Protein AF-A0A975LIU3-F1 (afdb_monomer_lite)

Radius of gyration: 13.93 Å; chains: 1; bounding box: 36×27×40 Å

Foldseek 3Di:
DKEWEAADPVSPDTWIKDDDVVCVVCVVVLVVVLVVQQPPQVDDDPQFDDDPNGGDDGDDHCVSVQVCCCVPVCVVPPDGMDTDHPDDDDVVGHYDYD

Sequence (98 aa):
MVINVFFDELFEDADVIDIPESVWEEIENIKATFFKWLFNKKIIHKYWVTIDGEKKYCSYRAEAFVYWLNNFYLLNNNKKAICLDAEKIDYSRPKINF

pLDDT: mean 94.77, std 4.54, range [78.31, 98.5]

Secondary structure (DSSP, 8-state):
-EEEEE-SSSS-SEEEEE--HHHHHTHHHHHHHHHHHHT-TTS--TTEEEETTEEEEE---HHHHHHHIIIIISTT-SS--EE-TTPPP-TTS-EEE-

Structure (mmCIF, N/CA/C/O backbone):
data_AF-A0A975LIU3-F1
#
_entry.id   AF-A0A975LIU3-F1
#
loop_
_atom_site.group_PDB
_atom_site.id
_atom_site.type_symbol
_atom_site.label_atom_id
_atom_site.label_alt_id
_atom_site.label_comp_id
_atom_site.label_asym_id
_atom_site.label_entity_id
_atom_site.label_seq_id
_atom_site.pdbx_PDB_ins_code
_atom_site.Cartn_x
_atom_site.Cartn_y
_atom_site.Cartn_z
_atom_site.occupancy
_atom_site.B_iso_or_equiv
_atom_site.auth_seq_id
_atom_site.auth_comp_id
_atom_site.auth_asym_id
_atom_site.auth_atom_id
_atom_site.pdbx_PDB_model_num
ATOM 1 N N . MET A 1 1 ? 8.081 -3.037 -12.151 1.00 94.62 1 MET A N 1
ATOM 2 C CA . MET A 1 1 ? 9.383 -2.909 -11.484 1.00 94.62 1 MET A CA 1
ATOM 3 C C . MET A 1 1 ? 9.260 -3.414 -10.065 1.00 94.62 1 MET A C 1
ATOM 5 O O . MET A 1 1 ? 8.294 -3.090 -9.382 1.00 94.62 1 MET A O 1
ATOM 9 N N . VAL A 1 2 ? 10.245 -4.199 -9.642 1.00 97.00 2 VAL A N 1
ATOM 10 C CA . VAL A 1 2 ? 10.249 -4.839 -8.328 1.00 97.00 2 VAL A CA 1
ATOM 11 C C . VAL A 1 2 ? 10.940 -3.933 -7.316 1.00 97.00 2 VAL A C 1
ATOM 13 O O . VAL A 1 2 ? 12.036 -3.438 -7.580 1.00 97.00 2 VAL A O 1
ATOM 16 N N . ILE A 1 3 ? 10.296 -3.726 -6.172 1.00 96.75 3 ILE A N 1
ATOM 17 C CA . ILE A 1 3 ? 10.772 -2.865 -5.086 1.00 96.75 3 ILE A CA 1
ATOM 18 C C . ILE A 1 3 ? 10.612 -3.557 -3.732 1.00 96.75 3 ILE A C 1
ATOM 20 O O . ILE A 1 3 ? 9.772 -4.446 -3.576 1.00 96.75 3 ILE A O 1
ATOM 24 N N . ASN A 1 4 ? 11.390 -3.105 -2.750 1.00 96.12 4 ASN A N 1
ATOM 25 C CA . ASN A 1 4 ? 11.261 -3.542 -1.361 1.00 96.12 4 ASN A CA 1
ATOM 26 C C . ASN A 1 4 ? 10.487 -2.488 -0.554 1.00 96.12 4 ASN A C 1
ATOM 28 O O . ASN A 1 4 ? 10.814 -1.298 -0.611 1.00 96.12 4 ASN A O 1
ATOM 32 N N . VAL A 1 5 ? 9.488 -2.927 0.209 1.00 95.88 5 VAL A N 1
ATOM 33 C CA . VAL A 1 5 ? 8.689 -2.103 1.124 1.00 95.88 5 VAL A CA 1
ATOM 34 C C . VAL A 1 5 ? 9.087 -2.456 2.548 1.00 95.88 5 VAL A C 1
ATOM 36 O O . VAL A 1 5 ? 8.766 -3.546 3.010 1.00 95.88 5 VAL A O 1
ATOM 39 N N . PHE A 1 6 ? 9.789 -1.553 3.223 1.00 94.62 6 PHE A N 1
ATOM 40 C CA . PHE A 1 6 ? 10.254 -1.738 4.597 1.00 94.62 6 PHE A CA 1
ATOM 41 C C . PHE A 1 6 ? 9.293 -1.101 5.602 1.00 94.62 6 PHE A C 1
ATOM 43 O O . PHE A 1 6 ? 8.710 -0.051 5.319 1.00 94.62 6 PHE A O 1
ATOM 50 N N . PHE A 1 7 ? 9.171 -1.720 6.776 1.00 88.75 7 PHE A N 1
ATOM 51 C CA . PHE A 1 7 ? 8.261 -1.294 7.854 1.00 88.75 7 PHE A CA 1
ATOM 52 C C . PHE A 1 7 ? 8.984 -0.865 9.135 1.00 88.75 7 PHE A C 1
ATOM 54 O O . PHE A 1 7 ? 8.343 -0.484 10.115 1.00 88.75 7 PHE A O 1
ATOM 61 N N . ASP A 1 8 ? 10.311 -0.953 9.146 1.00 84.31 8 ASP A N 1
ATOM 62 C CA . ASP A 1 8 ? 11.150 -0.580 10.273 1.00 84.31 8 ASP A CA 1
ATOM 63 C C . ASP A 1 8 ? 12.349 0.270 9.821 1.00 84.31 8 ASP A C 1
ATOM 65 O O . ASP A 1 8 ? 12.671 0.383 8.634 1.00 84.31 8 ASP A O 1
ATOM 69 N N . GLU A 1 9 ? 13.009 0.905 10.791 1.00 78.31 9 GLU A N 1
ATOM 70 C CA . GLU A 1 9 ? 14.209 1.714 10.546 1.00 78.31 9 GLU A CA 1
ATOM 71 C C . GLU A 1 9 ? 15.479 0.864 10.363 1.00 78.31 9 GLU A C 1
ATOM 73 O O . GLU A 1 9 ? 16.501 1.376 9.901 1.00 78.31 9 GLU A O 1
ATOM 78 N N . LEU A 1 10 ? 15.429 -0.424 10.725 1.00 81.06 10 LEU A N 1
ATOM 79 C CA . LEU A 1 10 ? 16.571 -1.344 10.690 1.00 81.06 10 LEU A CA 1
ATOM 80 C C . LEU A 1 10 ? 16.693 -2.097 9.356 1.00 81.06 10 LEU A C 1
ATOM 82 O O . LEU A 1 10 ? 17.716 -2.729 9.102 1.00 81.06 10 LEU A O 1
ATOM 86 N N . PHE A 1 11 ? 15.704 -1.961 8.473 1.00 80.50 11 PHE A N 1
ATOM 87 C CA . PHE A 1 11 ? 15.578 -2.664 7.201 1.00 80.50 11 PHE A CA 1
ATOM 88 C C . PHE A 1 11 ? 15.613 -4.199 7.350 1.00 80.50 11 PHE A C 1
ATOM 90 O O . PHE A 1 11 ? 16.154 -4.900 6.484 1.00 80.50 11 PHE A O 1
ATOM 97 N N . GLU A 1 12 ? 15.053 -4.713 8.450 1.00 82.19 12 GLU A N 1
ATOM 98 C CA . GLU A 1 12 ? 15.020 -6.148 8.772 1.00 82.19 12 GLU A CA 1
ATOM 99 C C . GLU A 1 12 ? 13.721 -6.810 8.303 1.00 82.19 12 GLU A C 1
ATOM 101 O O . GLU A 1 12 ? 13.755 -7.953 7.842 1.00 82.19 12 GLU A O 1
ATOM 106 N N . ASP A 1 13 ? 12.599 -6.085 8.356 1.00 87.00 13 ASP A N 1
ATOM 107 C CA . ASP A 1 13 ? 11.301 -6.555 7.877 1.00 87.00 13 ASP A CA 1
ATOM 108 C C . ASP A 1 13 ? 10.850 -5.807 6.613 1.00 87.00 13 ASP A C 1
ATOM 110 O O . ASP A 1 13 ? 10.608 -4.592 6.620 1.00 87.00 13 ASP A O 1
ATOM 114 N N 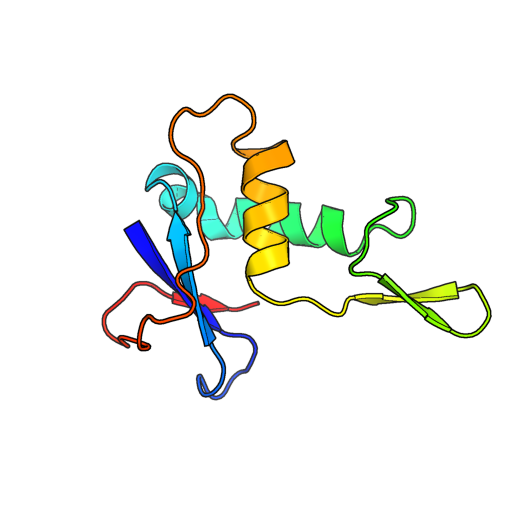. ALA A 1 14 ? 10.727 -6.549 5.510 1.00 93.06 14 ALA A N 1
ATOM 115 C CA . ALA A 1 14 ? 10.267 -6.014 4.240 1.00 93.06 14 ALA A CA 1
ATOM 116 C C . ALA A 1 14 ? 9.412 -7.007 3.464 1.00 93.06 14 ALA A C 1
ATOM 118 O O . ALA A 1 14 ? 9.678 -8.209 3.448 1.00 93.06 14 ALA A O 1
ATOM 119 N N . ASP A 1 15 ? 8.459 -6.461 2.721 1.00 96.12 15 ASP A N 1
ATOM 120 C CA . ASP A 1 15 ? 7.757 -7.184 1.670 1.00 96.12 15 ASP A CA 1
ATOM 121 C C . ASP A 1 15 ? 8.319 -6.778 0.304 1.00 96.12 15 ASP A C 1
ATOM 123 O O . ASP A 1 15 ? 8.780 -5.649 0.103 1.00 96.12 15 ASP A O 1
ATOM 127 N N . VAL A 1 16 ? 8.235 -7.681 -0.668 1.00 96.94 16 VAL A N 1
ATOM 128 C CA . VAL A 1 16 ? 8.617 -7.397 -2.052 1.00 96.94 16 VAL A CA 1
ATOM 129 C C . VAL A 1 16 ? 7.359 -7.251 -2.897 1.00 96.94 16 VAL A C 1
ATOM 131 O O . VAL A 1 16 ? 6.481 -8.114 -2.871 1.00 96.94 16 VAL A O 1
ATOM 134 N N . ILE A 1 17 ? 7.267 -6.166 -3.668 1.00 97.75 17 ILE A N 1
ATOM 135 C CA . ILE A 1 17 ? 6.136 -5.926 -4.573 1.00 97.75 17 ILE A CA 1
ATOM 136 C C . ILE A 1 17 ? 6.616 -5.580 -5.981 1.00 97.75 17 ILE A C 1
ATOM 138 O O . ILE A 1 17 ? 7.664 -4.958 -6.159 1.00 97.75 17 ILE A O 1
ATOM 142 N N . ASP A 1 18 ? 5.827 -5.953 -6.986 1.00 97.81 18 ASP A N 1
ATOM 143 C CA . ASP A 1 18 ? 5.972 -5.471 -8.361 1.00 97.81 18 ASP A CA 1
ATOM 144 C C . ASP A 1 18 ? 4.919 -4.394 -8.635 1.00 97.81 18 ASP A C 1
ATOM 146 O O . ASP A 1 18 ? 3.726 -4.602 -8.401 1.00 97.81 18 ASP A O 1
ATOM 150 N N . ILE A 1 19 ? 5.360 -3.232 -9.115 1.00 97.75 19 ILE A N 1
ATOM 151 C CA . ILE A 1 19 ? 4.513 -2.074 -9.424 1.00 97.75 19 ILE A CA 1
ATOM 152 C C . ILE A 1 19 ? 4.785 -1.545 -10.840 1.00 97.75 19 ILE A C 1
ATOM 154 O O . ILE A 1 19 ? 5.901 -1.669 -11.349 1.00 97.75 19 ILE A O 1
ATOM 158 N N . PRO A 1 20 ? 3.815 -0.899 -11.510 1.00 97.44 20 PRO A N 1
ATOM 159 C CA . PRO A 1 20 ? 4.098 -0.139 -12.728 1.00 97.44 20 PRO A CA 1
ATOM 160 C C . PRO A 1 20 ? 5.152 0.955 -12.479 1.00 97.44 20 PRO A C 1
ATOM 162 O O . PRO A 1 20 ? 5.116 1.606 -11.441 1.00 97.44 20 PRO A O 1
ATOM 165 N N . GLU A 1 21 ? 6.050 1.209 -13.435 1.00 96.06 21 GLU A N 1
ATOM 166 C CA . GLU A 1 21 ? 7.087 2.257 -13.303 1.00 96.06 21 GLU A CA 1
ATOM 167 C C . GLU A 1 21 ? 6.495 3.651 -13.056 1.00 96.06 21 GLU A C 1
ATOM 169 O O . GLU A 1 21 ? 7.022 4.405 -12.248 1.00 96.06 21 GLU A O 1
ATOM 174 N N . SER A 1 22 ? 5.326 3.948 -13.630 1.00 95.19 22 SER A N 1
ATOM 175 C CA . SER A 1 22 ? 4.601 5.201 -13.379 1.00 95.19 22 SER A CA 1
ATOM 176 C C . SER A 1 22 ? 4.207 5.397 -11.908 1.00 95.19 22 SER A C 1
ATOM 178 O O . SER A 1 22 ? 4.022 6.519 -11.461 1.00 95.19 22 SER A O 1
ATOM 180 N N . VAL A 1 23 ? 4.053 4.311 -11.138 1.00 97.25 23 VAL A N 1
ATOM 181 C CA . VAL A 1 23 ? 3.825 4.400 -9.685 1.00 97.25 23 VAL A CA 1
ATOM 182 C C . VAL A 1 23 ? 5.113 4.806 -8.971 1.00 97.25 23 VAL A C 1
ATOM 184 O O . VAL A 1 23 ? 5.060 5.532 -7.986 1.00 97.25 23 VAL A O 1
ATOM 187 N N . TRP A 1 24 ? 6.272 4.358 -9.455 1.00 97.19 24 TRP A N 1
ATOM 188 C CA . TRP A 1 24 ? 7.559 4.699 -8.857 1.00 97.19 24 TRP A CA 1
ATOM 189 C C . TRP A 1 24 ? 7.930 6.169 -9.060 1.00 97.19 24 TRP A C 1
ATOM 191 O O . TRP A 1 24 ? 8.402 6.818 -8.130 1.00 97.19 24 TRP A O 1
ATOM 201 N N . GLU A 1 25 ? 7.653 6.710 -10.246 1.00 96.12 25 GLU A N 1
ATOM 202 C CA . GLU A 1 25 ? 7.912 8.116 -10.582 1.00 96.12 25 GLU A CA 1
ATOM 203 C C . GLU A 1 25 ? 7.217 9.101 -9.622 1.00 96.12 25 GLU A C 1
ATOM 205 O O . GLU A 1 25 ? 7.749 10.174 -9.343 1.00 96.12 25 GLU A O 1
ATOM 210 N N . GLU A 1 26 ? 6.069 8.715 -9.055 1.00 96.31 26 GLU A N 1
ATOM 211 C CA . GLU A 1 26 ? 5.280 9.531 -8.122 1.00 96.31 26 GLU A CA 1
ATOM 212 C C . GLU A 1 26 ? 5.137 8.898 -6.724 1.00 96.31 26 GLU A C 1
ATOM 214 O O . GLU A 1 26 ? 4.226 9.245 -5.962 1.00 96.31 26 GLU A O 1
ATOM 219 N N . ILE A 1 27 ? 6.027 7.967 -6.361 1.00 96.88 27 ILE A N 1
ATOM 220 C CA . ILE A 1 27 ? 5.815 7.051 -5.230 1.00 96.88 27 ILE A CA 1
ATOM 221 C C . ILE A 1 27 ? 5.546 7.758 -3.898 1.00 96.88 27 ILE A C 1
ATOM 223 O O . ILE A 1 27 ? 4.669 7.335 -3.148 1.00 96.88 27 ILE A O 1
ATOM 227 N N . GLU A 1 28 ? 6.231 8.867 -3.613 1.00 96.62 28 GLU A N 1
ATOM 228 C CA . GLU A 1 28 ? 6.056 9.614 -2.362 1.00 96.62 28 GLU A CA 1
ATOM 229 C C . GLU A 1 28 ? 4.673 10.278 -2.266 1.00 96.62 28 GLU A C 1
ATOM 231 O O . GLU A 1 28 ? 4.02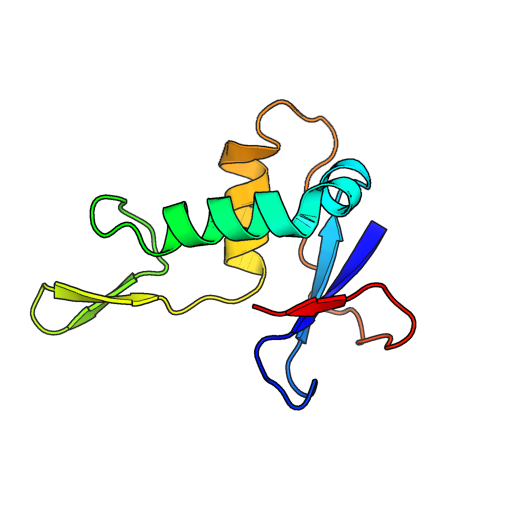5 10.235 -1.215 1.00 96.62 28 GLU A O 1
ATOM 236 N N . ASN A 1 29 ? 4.162 10.818 -3.378 1.00 97.44 29 ASN A N 1
ATOM 237 C CA . ASN A 1 29 ? 2.821 11.404 -3.434 1.00 97.44 29 ASN A CA 1
ATOM 238 C C . ASN A 1 29 ? 1.747 10.321 -3.295 1.00 97.44 29 ASN A C 1
ATOM 240 O O . ASN A 1 29 ? 0.794 10.467 -2.522 1.00 97.44 29 ASN A O 1
ATOM 244 N N . ILE A 1 30 ? 1.928 9.208 -4.006 1.00 97.88 30 ILE A N 1
ATOM 245 C CA . ILE A 1 30 ? 1.027 8.057 -3.967 1.00 97.88 30 ILE A CA 1
ATOM 246 C C . ILE A 1 30 ? 0.983 7.470 -2.551 1.00 97.88 30 ILE A C 1
ATOM 248 O O . ILE A 1 30 ? -0.105 7.296 -1.997 1.00 97.88 30 ILE A O 1
ATOM 252 N N . LYS A 1 31 ? 2.141 7.262 -1.916 1.00 97.69 31 LYS A N 1
ATOM 253 C CA . LYS A 1 31 ? 2.261 6.815 -0.520 1.00 97.69 31 LYS A CA 1
ATOM 254 C C . LYS A 1 31 ? 1.502 7.738 0.435 1.00 97.69 31 LYS A C 1
ATOM 256 O O . LYS A 1 31 ? 0.718 7.267 1.259 1.00 97.69 31 LYS A O 1
ATOM 261 N N . ALA A 1 32 ? 1.645 9.056 0.289 1.00 97.94 32 ALA A N 1
ATOM 262 C CA . ALA A 1 32 ? 0.904 10.011 1.111 1.00 97.94 32 ALA A CA 1
ATOM 263 C C . ALA A 1 32 ? -0.623 9.892 0.926 1.00 97.94 32 ALA A C 1
ATOM 265 O O . ALA A 1 32 ? -1.379 9.986 1.897 1.00 97.94 32 ALA A O 1
ATOM 266 N N . THR A 1 33 ? -1.105 9.668 -0.301 1.00 98.25 33 THR A N 1
ATOM 267 C CA . THR A 1 33 ? -2.543 9.454 -0.557 1.00 98.25 33 THR A CA 1
ATOM 268 C C . THR A 1 33 ? -3.054 8.115 -0.029 1.00 98.25 33 THR A C 1
ATOM 270 O O . THR A 1 33 ? -4.157 8.066 0.519 1.00 98.25 33 THR A O 1
ATOM 273 N N . PHE A 1 34 ? -2.236 7.064 -0.100 1.00 98.31 34 PHE A N 1
ATOM 274 C CA . PHE A 1 34 ? -2.519 5.777 0.522 1.00 98.31 34 PHE A CA 1
ATOM 275 C C . PHE A 1 34 ? -2.686 5.920 2.037 1.00 98.31 34 PHE A C 1
ATOM 277 O O . PHE A 1 34 ? -3.709 5.498 2.571 1.00 98.31 34 PHE A O 1
ATOM 284 N N . PHE A 1 35 ? -1.764 6.589 2.734 1.00 98.12 35 PHE A N 1
ATOM 285 C CA . PHE A 1 35 ? -1.887 6.778 4.182 1.00 98.12 35 PHE A CA 1
ATOM 286 C C . PHE A 1 35 ? -3.081 7.647 4.577 1.00 98.12 35 PHE A C 1
ATOM 288 O O . PHE A 1 35 ? -3.754 7.358 5.568 1.00 98.12 35 PHE A O 1
ATOM 295 N N . LYS A 1 36 ? -3.418 8.666 3.775 1.00 98.31 36 LYS A N 1
ATOM 296 C CA . LYS A 1 36 ? -4.661 9.432 3.964 1.00 98.31 36 LYS A CA 1
ATOM 297 C C . LYS A 1 36 ? -5.898 8.545 3.852 1.00 98.31 36 LYS A C 1
ATOM 299 O O . LYS A 1 36 ? -6.846 8.758 4.599 1.00 98.31 36 LYS A O 1
ATOM 304 N N . TRP A 1 37 ? -5.908 7.574 2.940 1.00 98.31 37 TRP A N 1
ATOM 305 C CA . TRP A 1 37 ? -6.991 6.597 2.836 1.00 98.31 37 TRP A CA 1
ATOM 306 C C . TRP A 1 37 ? -6.994 5.629 4.029 1.00 98.31 37 TRP A C 1
ATOM 308 O O . TRP A 1 37 ? -8.025 5.484 4.684 1.00 98.31 37 TRP A O 1
ATOM 318 N N . LEU A 1 38 ? -5.840 5.041 4.353 1.00 98.31 38 LEU A N 1
ATOM 319 C CA . LEU A 1 38 ? -5.682 4.011 5.382 1.00 98.31 38 LEU A CA 1
ATOM 320 C C . LEU A 1 38 ? -6.048 4.514 6.784 1.00 98.31 38 LEU A C 1
ATOM 322 O O . LEU A 1 38 ? -6.672 3.800 7.560 1.00 98.31 38 LEU A O 1
ATOM 326 N N . PHE A 1 39 ? -5.681 5.752 7.123 1.00 97.62 39 PHE A N 1
ATOM 327 C CA . PHE A 1 39 ? -5.930 6.318 8.453 1.00 97.62 39 PHE A CA 1
ATOM 328 C C . PHE A 1 39 ? -7.197 7.178 8.533 1.00 97.62 39 PHE A C 1
ATOM 330 O O . PHE A 1 39 ? -7.498 7.765 9.577 1.00 97.62 39 PHE A O 1
ATOM 337 N N . ASN A 1 40 ? -8.008 7.224 7.473 1.00 97.69 40 ASN A N 1
ATOM 338 C CA . ASN A 1 40 ? -9.296 7.901 7.523 1.00 97.69 40 ASN A CA 1
ATOM 339 C C . ASN A 1 40 ? -10.330 7.051 8.273 1.00 97.69 40 ASN A C 1
ATOM 341 O O . ASN A 1 40 ? -10.903 6.105 7.733 1.00 97.69 40 ASN A O 1
ATOM 345 N N . LYS A 1 41 ? -10.649 7.447 9.512 1.00 96.38 41 LYS A N 1
ATOM 346 C CA . LYS A 1 41 ? -11.624 6.748 10.370 1.00 96.38 41 LYS A CA 1
ATOM 347 C C . LYS A 1 41 ? -13.031 6.632 9.764 1.00 96.38 41 LYS A C 1
ATOM 349 O O . LYS A 1 41 ? -13.795 5.774 10.206 1.00 96.38 41 LYS A O 1
ATOM 354 N N . LYS A 1 42 ? -13.383 7.436 8.753 1.00 96.69 42 LYS A N 1
ATOM 355 C CA . LYS A 1 42 ? -14.668 7.329 8.037 1.00 96.69 42 LYS A CA 1
ATOM 356 C C . LYS A 1 42 ? -14.692 6.176 7.030 1.00 96.69 42 LYS A C 1
ATOM 358 O O . LYS A 1 42 ? -15.769 5.699 6.695 1.00 96.69 42 LYS A O 1
ATOM 363 N N . ILE A 1 43 ? -13.532 5.713 6.564 1.00 95.88 43 ILE A N 1
ATOM 364 C CA . ILE A 1 43 ? -13.433 4.624 5.588 1.00 95.88 43 ILE A CA 1
ATOM 365 C C . ILE A 1 43 ? -13.521 3.280 6.308 1.00 95.88 43 ILE A C 1
ATOM 367 O O . ILE A 1 43 ? -12.910 3.071 7.358 1.00 95.88 43 ILE A O 1
ATOM 371 N N . ILE A 1 44 ? -14.318 2.368 5.755 1.00 95.06 44 ILE A N 1
ATOM 372 C CA . ILE A 1 44 ? -14.470 1.001 6.252 1.00 95.06 44 ILE A CA 1
ATOM 373 C C . ILE A 1 44 ? -13.562 0.096 5.417 1.00 95.06 44 ILE A C 1
ATOM 375 O O . ILE A 1 44 ? -13.772 -0.065 4.218 1.00 95.06 44 ILE A O 1
ATOM 379 N N . HIS A 1 45 ? -12.550 -0.485 6.054 1.00 96.06 45 HIS A N 1
ATOM 380 C CA . HIS A 1 45 ? -11.667 -1.490 5.466 1.00 96.06 45 HIS A CA 1
ATOM 381 C C . HIS A 1 45 ? -11.146 -2.437 6.549 1.00 96.06 45 HIS A C 1
ATOM 383 O O . HIS A 1 45 ? -11.119 -2.087 7.731 1.00 96.06 45 HIS A O 1
ATOM 389 N N . LYS A 1 46 ? -10.676 -3.616 6.128 1.00 96.69 46 LYS A N 1
ATOM 390 C CA . LYS A 1 46 ? -10.237 -4.708 7.014 1.00 96.69 46 LYS A CA 1
ATOM 391 C C . LYS A 1 46 ? -9.011 -4.398 7.882 1.00 96.69 46 LYS A C 1
ATOM 393 O O . LYS A 1 46 ? -8.800 -5.076 8.872 1.00 96.69 46 LYS A O 1
ATOM 398 N N . TYR A 1 47 ? -8.219 -3.388 7.519 1.00 97.62 47 TYR A N 1
ATOM 399 C CA . TYR A 1 47 ? -6.967 -3.068 8.218 1.00 97.62 47 TYR A CA 1
ATOM 400 C C . TYR A 1 47 ? -7.159 -2.350 9.560 1.00 97.62 47 TYR A C 1
ATOM 402 O O . TYR A 1 47 ? -6.205 -2.235 10.318 1.00 97.62 47 TYR A O 1
ATOM 410 N N . TRP A 1 48 ? -8.359 -1.846 9.872 1.00 98.12 48 TRP A N 1
ATOM 411 C CA . TRP A 1 48 ? -8.605 -1.196 11.160 1.00 98.12 48 TRP A CA 1
ATOM 412 C C . TRP A 1 48 ? -8.635 -2.215 12.297 1.00 98.12 48 TRP A C 1
ATOM 414 O O . TRP A 1 48 ? -9.428 -3.152 12.272 1.00 98.12 48 TRP A O 1
ATOM 424 N N . VAL A 1 49 ?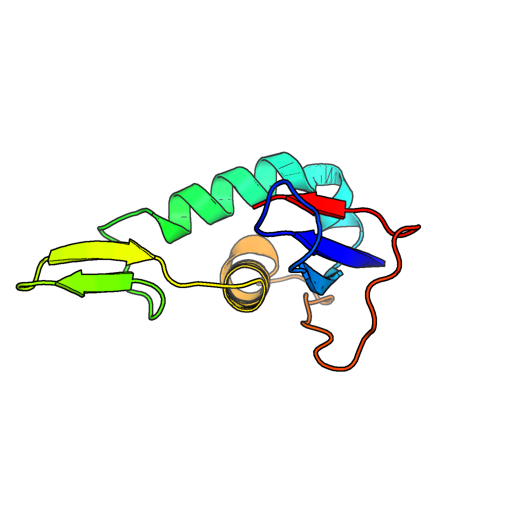 -7.851 -1.958 13.341 1.00 97.62 49 VAL A N 1
ATOM 425 C CA . VAL A 1 49 ? -7.998 -2.614 14.637 1.00 97.62 49 VAL A CA 1
ATOM 426 C C . VAL A 1 49 ? -8.927 -1.778 15.510 1.00 97.62 49 VAL A C 1
ATOM 428 O O . VAL A 1 49 ? -8.698 -0.585 15.755 1.00 97.62 49 VAL A O 1
ATOM 431 N N . THR A 1 50 ? -10.000 -2.420 15.965 1.00 96.75 50 THR A N 1
ATOM 432 C CA . THR A 1 50 ? -11.042 -1.812 16.790 1.00 96.75 50 THR A CA 1
ATOM 433 C C . THR A 1 50 ? -10.950 -2.333 18.218 1.00 96.75 50 THR A C 1
ATOM 435 O O . THR A 1 50 ? -10.945 -3.540 18.436 1.00 96.75 50 THR A O 1
ATOM 438 N N . ILE A 1 51 ? -10.901 -1.417 19.185 1.00 96.44 51 ILE A N 1
ATOM 439 C CA . ILE A 1 51 ? -10.902 -1.713 20.624 1.00 96.44 51 ILE A CA 1
ATOM 440 C C . ILE A 1 51 ? -12.049 -0.908 21.233 1.00 96.44 51 ILE A C 1
ATOM 442 O O . ILE A 1 51 ? -12.162 0.287 20.954 1.00 96.44 51 ILE A O 1
ATOM 446 N N . ASP A 1 52 ? -12.921 -1.568 21.995 1.00 95.81 52 ASP A N 1
ATOM 447 C CA . ASP A 1 52 ? -14.120 -0.972 22.609 1.00 95.81 52 ASP A CA 1
ATOM 448 C C . ASP A 1 52 ? -15.043 -0.251 21.606 1.00 95.81 52 ASP A C 1
ATOM 450 O O . ASP A 1 52 ? -15.614 0.799 21.884 1.00 95.81 52 ASP A O 1
ATOM 454 N N . GLY A 1 53 ? -15.165 -0.796 20.390 1.00 93.19 53 GLY A N 1
ATOM 455 C CA . GLY A 1 53 ? -15.987 -0.215 19.320 1.00 93.19 53 GLY A CA 1
ATOM 456 C C . GLY A 1 53 ? -15.342 0.962 18.576 1.00 93.19 53 GLY A C 1
ATOM 457 O O . GLY A 1 53 ? -15.906 1.448 17.597 1.00 93.19 53 GLY A O 1
ATOM 458 N N . GLU A 1 54 ? -14.132 1.382 18.957 1.00 94.88 54 GLU A N 1
ATOM 459 C CA . GLU A 1 54 ? -13.416 2.487 18.320 1.00 94.88 54 GLU A CA 1
ATOM 460 C C . GLU A 1 54 ? -12.220 2.033 17.476 1.00 94.88 54 GLU A C 1
ATOM 462 O O . GLU A 1 54 ? -11.403 1.218 17.899 1.00 94.88 54 GLU A O 1
ATOM 467 N N . LYS A 1 55 ? -12.057 2.634 16.292 1.00 96.88 55 LYS A N 1
ATOM 468 C CA . LYS A 1 55 ? -10.858 2.490 15.448 1.00 96.88 55 LYS A CA 1
ATOM 469 C C . LYS A 1 55 ? -9.639 3.115 16.137 1.00 96.88 55 LYS A C 1
ATOM 471 O O . LYS A 1 55 ? -9.592 4.345 16.292 1.00 96.88 55 LYS A O 1
ATOM 476 N N . LYS A 1 56 ? -8.667 2.283 16.532 1.00 96.19 56 LYS A N 1
ATOM 477 C CA . LYS A 1 56 ? -7.457 2.713 17.254 1.00 96.19 56 LYS A CA 1
ATOM 478 C C . LYS A 1 56 ? -6.251 2.876 16.332 1.00 96.19 56 LYS A C 1
ATOM 480 O O . LYS A 1 56 ? -5.693 3.966 16.277 1.00 96.19 56 LYS A O 1
ATOM 485 N N . TYR A 1 57 ? -5.886 1.832 15.596 1.00 95.88 57 TYR A N 1
ATOM 486 C CA . TYR A 1 57 ? -4.747 1.825 14.671 1.00 95.88 57 TYR A CA 1
ATOM 487 C C . TYR A 1 57 ? -5.021 0.898 13.482 1.00 95.88 57 TYR A C 1
ATOM 489 O O . TYR A 1 57 ? -6.019 0.175 13.481 1.00 95.88 57 TYR A O 1
ATOM 497 N N . CYS A 1 58 ? -4.149 0.926 12.474 1.00 96.75 58 CYS A N 1
ATOM 498 C CA . CYS A 1 58 ? -4.218 0.013 11.336 1.00 96.75 58 CYS A CA 1
ATOM 499 C C . CYS A 1 58 ? -3.141 -1.067 11.463 1.00 96.75 58 CYS A C 1
ATOM 501 O O . CYS A 1 58 ? -1.986 -0.737 11.711 1.00 96.75 58 CYS A O 1
ATOM 503 N N . SER A 1 59 ? -3.511 -2.333 11.274 1.00 96.12 59 SER A N 1
ATOM 504 C CA . SER A 1 59 ? -2.578 -3.452 11.105 1.00 96.12 59 SER A CA 1
ATOM 505 C C . SER A 1 59 ? -2.549 -3.819 9.623 1.00 96.12 59 SER A C 1
ATOM 507 O O . SER A 1 59 ? -3.590 -4.138 9.043 1.00 96.12 59 SER A O 1
ATOM 509 N N . TYR A 1 60 ? -1.388 -3.670 8.990 1.00 95.56 60 TYR A N 1
ATOM 510 C CA . TYR A 1 60 ? -1.225 -3.784 7.544 1.00 95.56 60 TYR A CA 1
ATOM 511 C C . TYR A 1 60 ? 0.210 -4.173 7.192 1.00 95.56 60 TYR A C 1
ATOM 513 O O . TYR A 1 60 ? 1.127 -3.849 7.947 1.00 95.56 60 TYR A O 1
ATOM 521 N N . ARG A 1 61 ? 0.397 -4.808 6.031 1.00 95.56 61 ARG A N 1
ATOM 522 C CA . ARG A 1 61 ? 1.689 -4.844 5.337 1.00 95.56 61 ARG A CA 1
ATOM 523 C C . ARG A 1 61 ? 1.529 -4.367 3.888 1.00 95.56 61 ARG A C 1
ATOM 525 O O . ARG A 1 61 ? 0.621 -3.574 3.591 1.00 95.56 61 ARG A O 1
ATOM 532 N N . ALA A 1 62 ? 2.410 -4.776 2.974 1.00 96.50 62 ALA A N 1
ATOM 533 C CA . ALA A 1 62 ? 2.414 -4.254 1.610 1.00 96.50 62 ALA A CA 1
ATOM 534 C C . ALA A 1 62 ? 1.161 -4.663 0.822 1.00 96.50 62 ALA A C 1
ATOM 536 O O . ALA A 1 62 ? 0.766 -3.962 -0.113 1.00 96.50 62 ALA A O 1
ATOM 537 N N . GLU A 1 63 ? 0.455 -5.718 1.241 1.00 97.12 63 GLU A N 1
ATOM 538 C CA . GLU A 1 63 ? -0.811 -6.134 0.640 1.00 97.12 63 GLU A CA 1
ATOM 539 C C . GLU A 1 63 ? -1.896 -5.058 0.763 1.00 97.12 63 GLU A C 1
ATOM 541 O O . GLU A 1 63 ? -2.770 -4.964 -0.101 1.00 97.12 63 GLU A O 1
ATOM 546 N N . ALA A 1 64 ? -1.851 -4.218 1.803 1.00 97.94 64 ALA A N 1
ATOM 547 C CA . ALA A 1 64 ? -2.763 -3.085 1.942 1.00 97.94 64 ALA A CA 1
ATOM 548 C C . ALA A 1 64 ? -2.508 -2.005 0.895 1.00 97.94 64 ALA A C 1
ATOM 550 O O . ALA A 1 64 ? -3.455 -1.469 0.309 1.00 97.94 64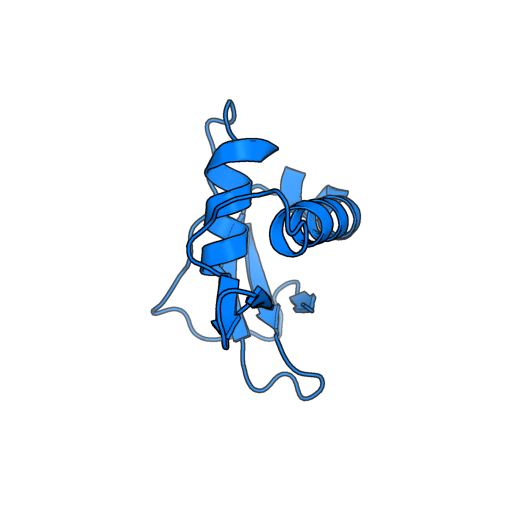 ALA A O 1
ATOM 551 N N . PHE A 1 65 ? -1.236 -1.728 0.622 1.00 98.25 65 PHE A N 1
ATOM 552 C CA . PHE A 1 65 ? -0.849 -0.771 -0.401 1.00 98.25 65 PHE A CA 1
ATOM 553 C C . PHE A 1 65 ? -1.162 -1.292 -1.801 1.00 98.25 65 PHE A C 1
ATOM 555 O O . PHE A 1 65 ? -1.783 -0.581 -2.587 1.00 98.25 65 PHE A O 1
ATOM 562 N N . VAL A 1 66 ? -0.836 -2.556 -2.091 1.00 98.25 66 VAL A N 1
ATOM 563 C CA . VAL A 1 66 ? -1.173 -3.211 -3.365 1.00 98.25 66 VAL A CA 1
ATOM 564 C C . VAL A 1 66 ? -2.686 -3.246 -3.587 1.00 98.25 66 VAL A C 1
ATOM 566 O O . VAL A 1 66 ? -3.161 -2.917 -4.678 1.00 98.25 66 VAL A O 1
ATOM 569 N N . TYR A 1 67 ? -3.465 -3.576 -2.552 1.00 98.38 67 TYR A N 1
ATOM 570 C CA . TYR A 1 67 ? -4.923 -3.517 -2.618 1.00 98.38 67 TYR A CA 1
ATOM 571 C C . TYR A 1 67 ? -5.406 -2.110 -2.979 1.00 98.38 67 TYR A C 1
ATOM 573 O O . TYR A 1 67 ? -6.215 -1.952 -3.898 1.00 98.38 67 TYR A O 1
ATOM 581 N N . TRP A 1 68 ? -4.911 -1.088 -2.280 1.00 98.50 68 TRP A N 1
ATOM 582 C CA . TRP A 1 68 ? -5.322 0.288 -2.523 1.00 98.50 68 TRP A CA 1
ATOM 583 C C . TRP A 1 68 ? -4.915 0.772 -3.921 1.00 98.50 68 TRP A C 1
ATOM 585 O O . TRP A 1 68 ? -5.739 1.341 -4.640 1.00 98.50 68 TRP A O 1
ATOM 595 N N . LEU A 1 69 ? -3.688 0.471 -4.357 1.00 98.31 69 LEU A N 1
ATOM 596 C CA . LEU A 1 69 ? -3.226 0.768 -5.709 1.00 98.31 69 LEU A CA 1
ATOM 597 C C . LEU A 1 69 ? -4.195 0.187 -6.734 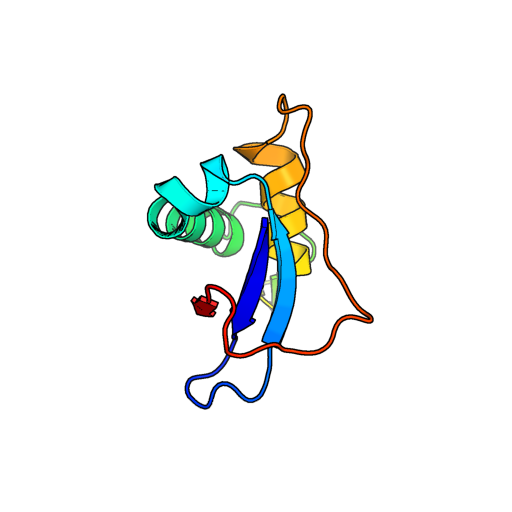1.00 98.31 69 LEU A C 1
ATOM 599 O O . LEU A 1 69 ? -4.715 0.919 -7.565 1.00 98.31 69 LEU A O 1
ATOM 603 N N . ASN A 1 70 ? -4.509 -1.103 -6.648 1.00 98.44 70 ASN A N 1
ATOM 604 C CA . ASN A 1 70 ? -5.301 -1.779 -7.673 1.00 98.44 70 ASN A CA 1
ATOM 605 C C . ASN A 1 70 ? -6.775 -1.357 -7.722 1.00 98.44 70 ASN A C 1
ATOM 607 O O . ASN A 1 70 ? -7.376 -1.431 -8.798 1.00 98.44 70 ASN A O 1
ATOM 611 N N . ASN A 1 71 ? -7.339 -0.920 -6.592 1.00 97.69 71 ASN A N 1
ATOM 612 C CA . ASN A 1 71 ? -8.756 -0.561 -6.470 1.00 97.69 71 ASN A CA 1
ATOM 613 C C . ASN A 1 71 ? -9.034 0.943 -6.595 1.00 97.69 71 ASN A C 1
ATOM 615 O O . ASN A 1 71 ? -10.175 1.318 -6.852 1.00 97.69 71 ASN A O 1
ATOM 619 N N . PHE A 1 72 ? -8.025 1.802 -6.424 1.00 96.69 72 PHE A N 1
ATOM 620 C CA . PHE A 1 72 ? -8.210 3.255 -6.451 1.00 96.69 72 PHE A CA 1
ATOM 621 C C . PHE A 1 72 ? -7.289 3.938 -7.465 1.00 96.69 72 PHE A C 1
ATOM 623 O O . PHE A 1 72 ? -7.781 4.572 -8.393 1.00 96.69 72 PHE A O 1
ATOM 630 N N . TYR A 1 73 ? -5.968 3.791 -7.331 1.00 97.25 73 TYR A N 1
ATOM 631 C CA . TYR A 1 73 ? -5.006 4.530 -8.164 1.00 97.25 73 TYR A CA 1
ATOM 632 C C . TYR A 1 73 ? -4.870 3.948 -9.584 1.00 97.25 73 TYR A C 1
ATOM 634 O O . TYR A 1 73 ? -4.932 4.657 -10.583 1.00 97.25 73 TYR A O 1
ATOM 642 N N . LEU A 1 74 ? -4.747 2.626 -9.682 1.00 97.44 74 LEU A N 1
ATOM 643 C CA . LEU A 1 74 ? -4.572 1.856 -10.912 1.00 97.44 74 LEU A CA 1
ATOM 644 C C . LEU A 1 74 ? -5.888 1.281 -11.437 1.00 97.44 74 LEU A C 1
ATOM 646 O O . LEU A 1 74 ? -5.836 0.374 -12.264 1.00 97.44 74 LEU A O 1
ATOM 650 N N . LEU A 1 75 ? -7.057 1.739 -10.970 1.00 95.81 75 LEU A N 1
ATOM 651 C CA . LEU A 1 75 ? -8.355 1.121 -11.285 1.00 95.81 75 LEU A CA 1
ATOM 652 C C . LEU A 1 75 ? -8.512 0.831 -12.790 1.00 95.81 75 LEU A C 1
ATOM 654 O O . LEU A 1 75 ? -8.800 -0.306 -13.164 1.00 95.81 75 LEU A O 1
ATOM 658 N N . ASN A 1 76 ? -8.175 1.816 -13.628 1.00 94.88 76 ASN A N 1
ATOM 659 C CA . ASN A 1 76 ? -8.268 1.753 -15.091 1.00 94.88 76 ASN A CA 1
ATOM 660 C C . ASN A 1 76 ? -6.934 1.438 -15.799 1.00 94.88 76 ASN A C 1
ATOM 662 O O . ASN A 1 76 ? -6.846 1.552 -17.019 1.00 94.88 76 ASN A O 1
ATOM 666 N N . ASN A 1 77 ? -5.880 1.085 -15.058 1.00 93.94 77 ASN A N 1
ATOM 667 C CA . ASN A 1 77 ? -4.590 0.714 -15.635 1.00 93.94 77 ASN A CA 1
ATOM 668 C C . ASN A 1 77 ? -4.560 -0.790 -15.958 1.00 93.94 77 ASN A C 1
ATOM 670 O O . ASN A 1 77 ? -4.983 -1.618 -15.146 1.00 93.94 77 ASN A O 1
ATOM 674 N N . ASN A 1 78 ? -4.017 -1.140 -17.126 1.00 93.06 78 ASN A N 1
ATOM 675 C CA . ASN A 1 78 ? -3.840 -2.527 -17.563 1.00 93.06 78 ASN A CA 1
ATOM 676 C C . ASN A 1 78 ? -2.741 -3.259 -16.779 1.00 93.06 78 ASN A C 1
ATOM 678 O O . ASN A 1 78 ? -2.759 -4.485 -16.698 1.00 93.06 78 ASN A O 1
ATOM 682 N N . LYS A 1 79 ? -1.781 -2.525 -16.203 1.00 95.56 79 LYS A N 1
ATOM 683 C CA . LYS A 1 79 ? -0.749 -3.075 -15.321 1.00 95.56 79 LYS A CA 1
ATOM 684 C C . LYS A 1 79 ? -1.160 -2.859 -13.866 1.00 95.56 79 LYS A C 1
ATOM 686 O O . LYS A 1 79 ? -1.446 -1.734 -13.456 1.00 95.56 79 LYS A O 1
ATOM 691 N N . LYS A 1 80 ? -1.184 -3.945 -13.097 1.00 97.19 80 LYS A N 1
ATOM 692 C CA . LYS A 1 80 ? -1.558 -3.966 -11.677 1.00 97.19 80 LYS A CA 1
ATOM 693 C C . LYS A 1 80 ? -0.329 -4.191 -10.802 1.00 97.19 80 LYS A C 1
ATOM 695 O O . LYS A 1 80 ? 0.674 -4.717 -11.275 1.00 97.19 80 LYS A O 1
ATOM 700 N N . ALA A 1 81 ? -0.428 -3.778 -9.545 1.00 97.94 81 ALA A N 1
ATOM 701 C CA . ALA A 1 81 ? 0.564 -4.076 -8.522 1.00 97.94 81 ALA A CA 1
ATOM 702 C C . ALA A 1 81 ? 0.338 -5.480 -7.937 1.00 97.94 81 ALA A C 1
ATOM 704 O O . ALA A 1 81 ? -0.807 -5.940 -7.880 1.00 97.94 81 ALA A O 1
ATOM 705 N N . ILE A 1 82 ? 1.401 -6.159 -7.505 1.00 98.06 82 ILE A N 1
ATOM 706 C CA . ILE A 1 82 ? 1.351 -7.543 -6.998 1.00 98.06 82 ILE A CA 1
ATOM 707 C C . ILE A 1 82 ? 2.349 -7.710 -5.838 1.00 98.06 82 ILE A C 1
ATOM 709 O O . ILE A 1 82 ? 3.456 -7.182 -5.915 1.00 98.06 82 ILE A O 1
ATOM 713 N N . CYS A 1 83 ? 1.980 -8.457 -4.788 1.00 97.31 83 CYS A N 1
ATOM 714 C CA . CYS A 1 83 ? 2.920 -8.919 -3.756 1.00 97.31 83 CYS A CA 1
ATOM 715 C C . CYS A 1 83 ? 3.661 -10.180 -4.219 1.00 97.31 83 CYS A C 1
ATOM 717 O O . CYS A 1 83 ? 3.046 -11.090 -4.776 1.00 97.31 83 CYS A O 1
ATOM 719 N N . LEU A 1 84 ? 4.969 -10.241 -3.980 1.00 96.31 84 LEU A N 1
ATOM 720 C CA . LEU A 1 84 ? 5.833 -11.358 -4.357 1.00 96.31 84 LEU A CA 1
ATOM 721 C C . LEU A 1 84 ? 6.270 -12.139 -3.103 1.00 96.31 84 LEU A C 1
ATOM 723 O O . LEU A 1 84 ? 7.419 -12.063 -2.685 1.00 96.31 84 LEU A O 1
ATOM 727 N N . ASP A 1 85 ? 5.353 -12.905 -2.506 1.00 85.75 85 ASP A N 1
ATOM 728 C CA . ASP A 1 85 ? 5.520 -13.522 -1.171 1.00 85.75 85 ASP A CA 1
ATOM 729 C C . ASP A 1 85 ? 6.707 -14.503 -1.035 1.00 85.75 85 ASP A C 1
ATOM 731 O O . ASP A 1 85 ? 7.190 -14.751 0.067 1.00 85.75 85 ASP A O 1
ATOM 735 N N . ALA A 1 86 ? 7.178 -15.092 -2.139 1.00 82.88 86 ALA A N 1
ATOM 736 C CA . ALA A 1 86 ? 8.310 -16.029 -2.151 1.00 82.88 86 ALA A CA 1
ATOM 737 C C . ALA A 1 86 ? 9.653 -15.364 -2.510 1.00 82.88 86 ALA A C 1
ATOM 739 O O . ALA A 1 86 ? 10.688 -16.037 -2.557 1.00 82.88 86 ALA A O 1
ATOM 740 N N . GLU A 1 87 ? 9.639 -14.067 -2.809 1.00 85.50 87 GLU A N 1
ATOM 741 C CA . GLU A 1 87 ? 10.801 -13.346 -3.308 1.00 85.50 87 GLU A CA 1
ATOM 742 C C . GLU A 1 87 ? 11.702 -12.905 -2.152 1.00 85.50 87 GLU A C 1
ATOM 744 O O . GLU A 1 87 ? 11.246 -12.388 -1.133 1.00 85.50 87 GLU A O 1
ATOM 749 N N . LYS A 1 88 ? 13.014 -13.098 -2.310 1.00 86.88 88 LYS A N 1
ATOM 750 C CA . LYS A 1 88 ? 13.986 -12.631 -1.318 1.00 86.88 88 LYS A CA 1
ATOM 751 C C . LYS A 1 88 ? 14.217 -11.131 -1.463 1.00 86.88 88 LYS A C 1
ATOM 753 O O . LYS A 1 88 ? 14.234 -10.600 -2.575 1.00 86.88 88 LYS A O 1
ATOM 758 N N . ILE A 1 89 ? 14.478 -10.477 -0.333 1.00 86.06 89 ILE A N 1
ATOM 759 C CA . ILE A 1 89 ? 14.925 -9.086 -0.305 1.00 86.06 89 ILE A CA 1
ATOM 760 C C . ILE A 1 89 ? 16.257 -8.989 -1.053 1.00 86.06 89 ILE A C 1
ATOM 762 O O . ILE A 1 89 ? 17.234 -9.662 -0.724 1.00 86.06 89 ILE A O 1
ATOM 766 N N . ASP A 1 90 ? 16.283 -8.120 -2.054 1.00 89.75 90 ASP A N 1
ATOM 767 C CA . ASP A 1 90 ? 17.486 -7.721 -2.772 1.00 89.75 90 ASP A CA 1
ATOM 768 C C . ASP A 1 90 ? 17.732 -6.243 -2.479 1.00 89.75 90 ASP A C 1
ATOM 770 O O . ASP A 1 90 ? 17.012 -5.371 -2.966 1.00 89.75 90 ASP A O 1
ATOM 774 N N . TYR A 1 91 ? 18.744 -5.962 -1.660 1.00 87.69 91 TYR A N 1
ATOM 775 C CA . TYR A 1 91 ? 19.070 -4.610 -1.202 1.00 87.69 91 TYR A CA 1
ATOM 776 C C . TYR A 1 91 ? 19.577 -3.674 -2.312 1.00 87.69 91 TYR A C 1
ATOM 778 O O . TYR A 1 91 ? 19.739 -2.481 -2.059 1.00 87.69 91 TYR A O 1
ATOM 786 N N . SER A 1 92 ? 19.811 -4.176 -3.530 1.00 91.69 92 SER A N 1
ATOM 787 C CA . SER A 1 92 ? 20.111 -3.334 -4.695 1.00 91.69 92 SER A CA 1
ATOM 788 C C . SER A 1 92 ? 18.860 -2.724 -5.340 1.00 91.69 92 SER A C 1
ATOM 790 O O . SER A 1 92 ? 18.970 -1.770 -6.113 1.00 91.69 92 SER A O 1
ATOM 792 N N . ARG A 1 93 ? 17.665 -3.244 -5.021 1.00 92.69 93 ARG A N 1
ATOM 793 C CA . ARG A 1 93 ? 16.397 -2.749 -5.565 1.00 92.69 93 ARG A CA 1
ATOM 794 C C . ARG A 1 93 ? 16.017 -1.394 -4.974 1.00 92.69 93 ARG A C 1
ATOM 796 O O . ARG A 1 93 ? 16.370 -1.089 -3.830 1.00 92.69 93 ARG A O 1
ATOM 803 N N . PRO A 1 94 ? 15.228 -0.594 -5.712 1.00 95.12 94 PRO A N 1
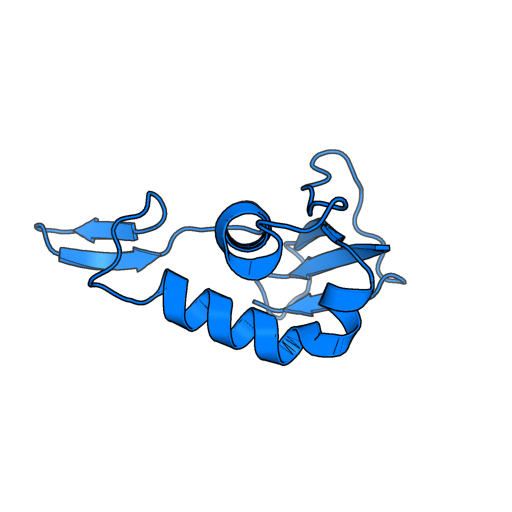ATOM 804 C CA . PRO A 1 94 ? 14.615 0.587 -5.139 1.00 95.12 94 PRO A CA 1
ATOM 805 C C . PRO A 1 94 ? 13.774 0.218 -3.915 1.00 95.12 94 PRO A C 1
ATOM 807 O O . PRO A 1 94 ? 13.145 -0.844 -3.859 1.00 95.12 94 PRO A O 1
ATOM 810 N N . LYS A 1 95 ? 13.794 1.105 -2.922 1.00 93.19 95 LYS A N 1
ATOM 811 C CA . LYS A 1 95 ? 13.169 0.875 -1.626 1.00 93.19 95 LYS A CA 1
ATOM 812 C C . LYS A 1 95 ? 12.269 2.022 -1.222 1.00 93.19 95 LYS A C 1
ATOM 814 O O . LYS A 1 95 ? 12.514 3.176 -1.569 1.00 93.19 95 LYS A O 1
ATOM 819 N N . ILE A 1 96 ? 11.256 1.672 -0.455 1.00 93.62 96 ILE A N 1
ATOM 820 C CA . ILE A 1 96 ? 10.262 2.578 0.096 1.00 93.62 96 ILE A CA 1
ATOM 821 C C . ILE A 1 96 ? 10.026 2.166 1.544 1.00 93.62 96 ILE A C 1
ATOM 823 O O . ILE A 1 96 ? 9.952 0.978 1.847 1.00 93.62 96 ILE A O 1
ATOM 827 N N . ASN A 1 97 ? 9.906 3.163 2.416 1.00 92.69 97 ASN A N 1
ATOM 828 C CA . ASN A 1 97 ? 9.650 2.968 3.837 1.00 92.69 97 ASN A CA 1
ATOM 829 C C . ASN A 1 97 ? 8.235 3.433 4.169 1.00 92.69 97 ASN A C 1
ATOM 831 O O . ASN A 1 97 ? 7.818 4.514 3.715 1.00 92.69 97 ASN A O 1
ATOM 835 N N . PHE A 1 98 ? 7.532 2.604 4.936 1.00 91.19 98 PHE A N 1
ATOM 836 C CA . PHE A 1 98 ? 6.201 2.856 5.479 1.00 91.19 98 PHE A CA 1
ATOM 837 C C . PHE A 1 98 ? 6.242 3.244 6.951 1.00 91.19 98 PHE A C 1
ATOM 839 O O . PHE A 1 98 ? 7.127 2.745 7.673 1.00 91.19 98 PHE A O 1
#